Protein AF-A0A7W9WDU3-F1 (afdb_monomer)

Structure (mmCIF, N/CA/C/O backbone):
data_AF-A0A7W9WDU3-F1
#
_entry.id   AF-A0A7W9WDU3-F1
#
loop_
_atom_site.group_PDB
_atom_site.id
_atom_site.type_symbol
_atom_site.label_atom_id
_atom_site.label_alt_id
_atom_site.label_comp_id
_atom_site.label_asym_id
_atom_site.label_entity_id
_atom_site.label_seq_id
_atom_site.pdbx_PDB_ins_code
_atom_site.Cartn_x
_atom_site.Cartn_y
_atom_site.Cartn_z
_atom_site.occupancy
_atom_site.B_iso_or_equiv
_atom_site.auth_seq_id
_atom_site.auth_comp_id
_atom_site.auth_asym_id
_atom_site.auth_atom_id
_atom_site.pdbx_PDB_model_num
ATOM 1 N N . MET A 1 1 ? 7.178 -5.353 -15.503 1.00 83.19 1 MET A N 1
ATOM 2 C CA . MET A 1 1 ? 6.020 -5.041 -14.622 1.00 83.19 1 MET A CA 1
ATOM 3 C C . MET A 1 1 ? 4.944 -6.114 -14.715 1.00 83.19 1 MET A C 1
ATOM 5 O O . MET A 1 1 ? 4.591 -6.676 -13.686 1.00 83.19 1 MET A O 1
ATOM 9 N N . LYS A 1 2 ? 4.482 -6.440 -15.928 1.00 88.69 2 LYS A N 1
ATOM 10 C CA . LYS A 1 2 ? 3.538 -7.532 -16.188 1.00 88.69 2 LYS A CA 1
ATOM 11 C C . LYS A 1 2 ? 3.952 -8.866 -15.548 1.00 88.69 2 LYS A C 1
ATOM 13 O O . LYS A 1 2 ? 3.145 -9.449 -14.841 1.00 88.69 2 LYS A O 1
ATOM 18 N N . ASP A 1 3 ? 5.220 -9.267 -15.649 1.00 89.75 3 ASP A N 1
ATOM 19 C CA . ASP A 1 3 ? 5.707 -10.531 -15.055 1.00 89.75 3 ASP A CA 1
ATOM 20 C C . ASP A 1 3 ? 5.619 -10.578 -13.526 1.00 89.75 3 ASP A C 1
ATOM 22 O O . ASP A 1 3 ? 5.389 -11.631 -12.940 1.00 89.75 3 ASP A O 1
ATOM 26 N N . ARG A 1 4 ? 5.775 -9.427 -12.863 1.00 88.88 4 ARG A N 1
ATOM 27 C CA . ARG A 1 4 ? 5.700 -9.314 -11.399 1.00 88.88 4 ARG A CA 1
ATOM 28 C C . ARG A 1 4 ? 4.259 -9.373 -10.896 1.00 88.88 4 ARG A C 1
ATOM 30 O O . ARG A 1 4 ? 4.003 -9.843 -9.793 1.00 88.88 4 ARG A O 1
ATOM 37 N N . LEU A 1 5 ? 3.318 -8.848 -11.673 1.00 91.50 5 LEU A N 1
ATOM 38 C CA . LEU A 1 5 ? 1.925 -8.708 -11.250 1.00 91.50 5 LEU A CA 1
ATOM 39 C C . LEU A 1 5 ? 1.031 -9.827 -11.792 1.00 91.50 5 LEU A C 1
ATOM 41 O O . LEU A 1 5 ? 0.008 -10.141 -11.197 1.00 91.50 5 LEU A O 1
ATOM 45 N N . GLY A 1 6 ? 1.420 -10.438 -12.906 1.00 92.81 6 GLY A N 1
ATOM 46 C CA . GLY A 1 6 ? 0.536 -11.271 -13.708 1.00 92.81 6 GLY A CA 1
ATOM 47 C C . GLY A 1 6 ? -0.455 -10.428 -14.515 1.00 92.81 6 GLY A C 1
ATOM 48 O O . GLY A 1 6 ? -0.710 -9.261 -14.210 1.00 92.81 6 GLY A O 1
ATOM 49 N N . GLU A 1 7 ? -1.025 -11.033 -15.558 1.00 92.75 7 GLU A N 1
ATOM 50 C CA . GLU A 1 7 ? -1.933 -10.363 -16.501 1.00 92.75 7 GLU A CA 1
ATOM 51 C C . GLU A 1 7 ? -3.099 -9.662 -15.794 1.00 92.75 7 GLU A C 1
ATOM 53 O O . GLU A 1 7 ? -3.323 -8.472 -15.992 1.00 92.75 7 GLU A O 1
ATOM 58 N N . ALA A 1 8 ? -3.806 -10.389 -14.924 1.00 90.94 8 ALA A N 1
ATOM 59 C CA . ALA A 1 8 ? -5.051 -9.922 -14.321 1.00 90.94 8 ALA A CA 1
ATOM 60 C C . ALA A 1 8 ? -4.871 -8.726 -13.372 1.00 90.94 8 ALA A C 1
ATOM 62 O O . ALA A 1 8 ? -5.761 -7.884 -13.262 1.00 90.94 8 ALA A O 1
ATOM 63 N N . ALA A 1 9 ? -3.744 -8.643 -12.659 1.00 92.50 9 ALA A N 1
ATOM 64 C CA . ALA A 1 9 ? -3.451 -7.486 -11.816 1.00 92.50 9 ALA A CA 1
ATOM 65 C C . ALA A 1 9 ? -2.842 -6.344 -12.638 1.00 92.50 9 ALA A C 1
ATOM 67 O O . ALA A 1 9 ? -3.168 -5.181 -12.411 1.00 92.50 9 ALA A O 1
ATOM 68 N N . TYR A 1 10 ? -2.002 -6.662 -13.629 1.00 92.81 10 TYR A N 1
ATOM 69 C CA . TYR A 1 10 ? -1.431 -5.663 -14.526 1.00 92.81 10 TYR A CA 1
ATOM 70 C C . TYR A 1 10 ? -2.509 -4.917 -15.323 1.00 92.81 10 TYR A C 1
ATOM 72 O O . TYR A 1 10 ? -2.421 -3.701 -15.459 1.00 92.81 10 TYR A O 1
ATOM 80 N N . SER A 1 11 ? -3.571 -5.596 -15.766 1.00 92.06 11 SER A N 1
ATOM 81 C CA . SER A 1 11 ? -4.683 -4.968 -16.494 1.00 92.06 11 SER A CA 1
ATOM 82 C C . SER A 1 11 ? -5.488 -3.962 -15.659 1.00 92.06 11 SER A C 1
ATOM 84 O O . SER A 1 11 ? -6.260 -3.186 -16.214 1.00 92.06 11 SER A O 1
ATOM 86 N N . GLN A 1 12 ? -5.332 -3.973 -14.332 1.00 92.06 12 GLN A N 1
ATOM 87 C CA . GLN A 1 12 ? -5.969 -3.020 -13.415 1.00 92.06 12 GLN A CA 1
ATOM 88 C C . GLN A 1 12 ? -5.077 -1.811 -13.110 1.00 92.06 12 GLN A C 1
ATOM 90 O O . GLN A 1 12 ? -5.515 -0.881 -12.430 1.00 92.06 12 GLN A O 1
ATOM 95 N N . ILE A 1 13 ? -3.823 -1.816 -13.574 1.00 92.69 13 ILE A N 1
ATOM 96 C CA . ILE A 1 13 ? -2.923 -0.685 -13.395 1.00 92.69 13 ILE A CA 1
ATOM 97 C C . ILE A 1 13 ? -3.336 0.459 -14.308 1.00 92.69 13 ILE A C 1
ATOM 99 O O . ILE A 1 13 ? -3.519 0.293 -15.511 1.00 92.69 13 ILE A O 1
ATOM 103 N N . ARG A 1 14 ? -3.382 1.659 -13.733 1.00 94.44 14 ARG A N 1
ATOM 104 C CA . ARG A 1 14 ? -3.567 2.899 -14.479 1.00 94.44 14 ARG A CA 1
ATOM 105 C C . ARG A 1 14 ? -2.365 3.805 -14.285 1.00 94.44 14 ARG A C 1
ATOM 107 O O . ARG A 1 14 ? -2.034 4.157 -13.157 1.00 94.44 14 ARG A O 1
ATOM 114 N N . PHE A 1 15 ? -1.738 4.220 -15.377 1.00 93.88 15 PHE A N 1
ATOM 115 C CA . PHE A 1 15 ? -0.734 5.279 -15.336 1.00 93.88 15 PHE A CA 1
ATOM 116 C C . PHE A 1 15 ? -1.375 6.593 -14.875 1.00 93.88 15 PHE A C 1
ATOM 118 O O . PHE A 1 15 ? -2.446 6.958 -15.360 1.00 93.88 15 PHE A O 1
ATOM 125 N N . LEU A 1 16 ? -0.751 7.265 -13.909 1.00 94.12 16 LEU A N 1
ATOM 126 C CA . LEU A 1 16 ? -1.234 8.540 -13.379 1.00 94.12 16 LEU A CA 1
ATOM 127 C C . LEU A 1 16 ? -0.425 9.700 -13.939 1.00 94.12 16 LEU A C 1
ATOM 129 O O . LEU A 1 16 ? -0.985 10.621 -14.522 1.00 94.12 16 LEU A O 1
ATOM 133 N N . GLU A 1 17 ? 0.889 9.647 -13.752 1.00 94.56 17 GLU A N 1
ATOM 134 C CA . GLU A 1 17 ? 1.799 10.708 -14.159 1.00 94.56 17 GLU A CA 1
ATOM 135 C C . GLU A 1 17 ? 3.217 10.171 -14.339 1.00 94.56 17 GLU A C 1
ATOM 137 O O . GLU A 1 17 ? 3.598 9.133 -13.787 1.00 94.56 17 GLU A O 1
ATOM 142 N N . GLY A 1 18 ? 4.002 10.920 -15.104 1.00 92.38 18 GLY A N 1
ATOM 143 C CA . GLY A 1 18 ? 5.422 10.693 -15.282 1.00 92.38 18 GLY A CA 1
ATOM 144 C C . GLY A 1 18 ? 6.157 12.023 -15.280 1.00 92.38 18 GLY A C 1
ATOM 145 O O . GLY A 1 18 ? 5.645 13.021 -15.787 1.00 92.38 18 GLY A O 1
ATOM 146 N N . ARG A 1 19 ? 7.358 12.046 -14.708 1.00 90.69 19 ARG A N 1
ATOM 147 C CA . ARG A 1 19 ? 8.216 13.230 -14.675 1.00 90.69 19 ARG A CA 1
ATOM 148 C C . ARG A 1 19 ? 9.622 12.864 -15.116 1.00 90.69 19 ARG A C 1
ATOM 150 O O . ARG A 1 19 ? 10.233 11.980 -14.521 1.00 90.69 19 ARG A O 1
ATOM 157 N N . ALA A 1 20 ? 10.127 13.571 -16.122 1.00 90.75 20 ALA A N 1
ATOM 158 C CA . ALA A 1 20 ? 11.548 13.590 -16.434 1.00 90.75 20 ALA A CA 1
ATOM 159 C C . ALA A 1 20 ? 12.265 14.541 -15.469 1.00 90.75 20 ALA A C 1
ATOM 161 O O . ALA A 1 20 ? 11.745 15.610 -15.140 1.00 90.75 20 ALA A O 1
ATOM 162 N N . VAL A 1 21 ? 13.438 14.138 -15.002 1.00 85.94 21 VAL A N 1
ATOM 163 C CA . VAL A 1 21 ? 14.264 14.900 -14.071 1.00 85.94 21 VAL A CA 1
ATOM 164 C C . VAL A 1 21 ? 15.565 15.254 -14.765 1.00 85.94 21 VAL A C 1
ATOM 166 O O . VAL A 1 21 ? 16.263 14.380 -15.276 1.00 85.94 21 VAL A O 1
ATOM 169 N N . ASP A 1 22 ? 15.888 16.542 -14.752 1.00 84.81 22 ASP A N 1
ATOM 170 C CA . ASP A 1 22 ? 17.206 17.028 -15.136 1.00 84.81 22 ASP A CA 1
ATOM 171 C C . ASP A 1 22 ? 18.211 16.644 -14.041 1.00 84.81 22 ASP A C 1
ATOM 173 O O . ASP A 1 22 ? 18.308 17.288 -12.993 1.00 84.81 22 ASP A O 1
ATOM 177 N N . ILE A 1 23 ? 18.902 15.525 -14.263 1.00 82.56 23 ILE A N 1
ATOM 178 C CA . ILE A 1 23 ? 19.864 14.977 -13.306 1.00 82.56 23 ILE A CA 1
ATOM 179 C C . ILE A 1 23 ? 21.035 15.932 -13.106 1.00 82.56 23 ILE A C 1
ATOM 181 O O . ILE A 1 23 ? 21.471 16.104 -11.970 1.00 82.56 23 ILE A O 1
ATOM 185 N N . ASP A 1 24 ? 21.530 16.552 -14.176 1.00 82.44 24 ASP A N 1
ATOM 186 C CA . ASP A 1 24 ? 22.707 17.416 -14.109 1.00 82.44 24 ASP A CA 1
ATOM 187 C C . ASP A 1 24 ? 22.402 18.638 -13.238 1.00 82.44 24 ASP A C 1
ATOM 189 O O . ASP A 1 24 ? 23.184 18.988 -12.350 1.00 82.44 24 ASP A O 1
ATOM 193 N N . SER A 1 25 ? 21.203 19.211 -13.389 1.00 81.88 25 SER A N 1
ATOM 194 C CA . SER A 1 25 ? 20.723 20.275 -12.506 1.00 81.88 25 SER A CA 1
ATOM 195 C C . SER A 1 25 ? 20.639 19.821 -11.042 1.00 81.88 25 SER A C 1
ATOM 197 O O . SER A 1 25 ? 21.143 20.515 -10.158 1.00 81.88 25 SE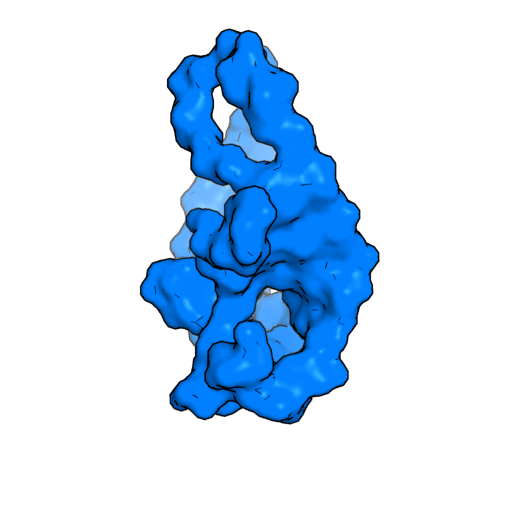R A O 1
ATOM 199 N N . VAL A 1 26 ? 20.076 18.640 -10.761 1.00 79.56 26 VAL A N 1
ATOM 200 C CA . VAL A 1 26 ? 19.938 18.115 -9.386 1.00 79.56 26 VAL A CA 1
ATOM 201 C C . VAL A 1 26 ? 21.291 17.825 -8.733 1.00 79.56 26 VAL A C 1
ATOM 203 O O . VAL A 1 26 ? 21.483 18.144 -7.560 1.00 79.56 26 VAL A O 1
ATOM 206 N N . LEU A 1 27 ? 22.232 17.236 -9.472 1.00 79.50 27 LEU A N 1
ATOM 207 C CA . LEU A 1 27 ? 23.566 16.906 -8.965 1.00 79.50 27 LEU A CA 1
ATOM 208 C C . LEU A 1 27 ? 24.452 18.143 -8.786 1.00 79.50 27 LEU A C 1
ATOM 210 O O . LEU A 1 27 ? 25.367 18.112 -7.968 1.00 79.50 27 LEU A O 1
ATOM 214 N N . SER A 1 28 ? 24.181 19.229 -9.516 1.00 80.94 28 SER A N 1
ATOM 215 C CA . SER A 1 28 ? 24.909 20.495 -9.367 1.00 80.94 28 SER A CA 1
ATOM 216 C C . SER A 1 28 ? 24.553 21.268 -8.088 1.00 80.94 28 SER A C 1
ATOM 218 O O . SER A 1 28 ? 25.274 22.191 -7.708 1.00 80.94 28 SER A O 1
ATOM 220 N N . GLN A 1 29 ? 23.458 20.907 -7.406 1.00 78.62 29 GLN A N 1
ATOM 221 C CA . GLN A 1 29 ? 23.054 21.544 -6.153 1.00 78.62 29 GLN A CA 1
ATOM 222 C C . GLN A 1 29 ? 23.900 21.044 -4.971 1.00 78.62 29 GLN A C 1
ATOM 224 O O . GLN A 1 29 ? 24.121 19.836 -4.848 1.00 78.62 29 GLN A O 1
ATOM 229 N N . PRO A 1 30 ? 24.333 21.936 -4.056 1.00 72.00 30 PRO A N 1
ATOM 230 C CA . PRO A 1 30 ? 25.018 21.533 -2.835 1.00 72.00 30 PRO A CA 1
ATOM 231 C C . PRO A 1 30 ? 24.045 20.741 -1.958 1.00 72.00 30 PRO A C 1
ATOM 233 O O . PRO A 1 30 ? 23.163 21.303 -1.314 1.00 72.00 30 PRO A O 1
ATOM 236 N N . ASN A 1 31 ? 24.184 19.419 -1.978 1.00 63.94 31 ASN A N 1
ATOM 237 C CA . ASN A 1 31 ? 23.359 18.500 -1.211 1.00 63.94 31 ASN A CA 1
ATOM 238 C C . ASN A 1 31 ? 24.255 17.644 -0.316 1.00 63.94 31 ASN A C 1
ATOM 240 O O . ASN A 1 31 ? 25.040 16.830 -0.796 1.00 63.94 31 ASN A O 1
ATOM 244 N N . ASP A 1 32 ? 24.065 17.769 0.996 1.00 62.62 32 ASP A N 1
ATOM 245 C CA . ASP A 1 32 ? 24.760 16.957 2.007 1.00 62.62 32 ASP A CA 1
ATOM 246 C C . ASP A 1 32 ? 24.248 15.503 2.059 1.00 62.62 32 ASP A C 1
ATOM 248 O O . ASP A 1 32 ? 24.782 14.650 2.770 1.00 62.62 32 ASP A O 1
ATOM 252 N N . ILE A 1 33 ? 23.188 15.200 1.306 1.00 58.16 33 ILE A N 1
ATOM 253 C CA . ILE A 1 33 ? 22.541 13.891 1.241 1.00 58.16 33 ILE A CA 1
ATOM 254 C C . ILE A 1 33 ? 22.840 13.286 -0.133 1.00 58.16 33 ILE A C 1
ATOM 256 O O . ILE A 1 33 ? 22.606 13.918 -1.159 1.00 58.16 33 ILE A O 1
ATOM 260 N N . LYS A 1 34 ? 23.315 12.035 -0.179 1.00 58.50 34 LYS A N 1
ATOM 261 C CA . LYS A 1 34 ? 23.439 11.276 -1.435 1.00 58.50 34 LYS A CA 1
ATOM 262 C C . LYS A 1 34 ? 22.055 10.800 -1.877 1.00 58.50 34 LYS A C 1
ATOM 264 O O . LYS A 1 34 ? 21.559 9.792 -1.378 1.00 58.50 34 LYS A O 1
ATOM 269 N N . TRP A 1 35 ? 21.417 11.531 -2.785 1.00 65.06 35 TRP A N 1
ATOM 270 C CA . TRP A 1 35 ? 20.167 11.094 -3.406 1.00 65.06 35 TRP A CA 1
ATOM 271 C C . TRP A 1 35 ? 20.477 10.027 -4.457 1.00 65.06 35 TRP A C 1
ATOM 273 O O . TRP A 1 35 ? 21.413 10.180 -5.240 1.00 65.06 35 TRP A O 1
ATOM 283 N N . ASN A 1 36 ? 19.676 8.963 -4.511 1.00 70.31 36 ASN A N 1
ATOM 284 C CA . ASN A 1 36 ? 19.697 8.053 -5.654 1.00 70.31 36 ASN A CA 1
ATOM 285 C C . ASN A 1 36 ? 18.831 8.683 -6.759 1.00 70.31 36 ASN A C 1
ATOM 287 O O . ASN A 1 36 ? 17.612 8.506 -6.785 1.00 70.31 36 ASN A O 1
ATOM 291 N N . VAL A 1 37 ? 19.440 9.552 -7.572 1.00 75.50 37 VAL A N 1
ATOM 292 C CA . VAL A 1 37 ? 18.719 10.398 -8.534 1.00 75.50 37 VAL A CA 1
ATOM 293 C C . VAL A 1 37 ? 18.240 9.551 -9.714 1.00 75.50 37 VAL A C 1
ATOM 295 O O . VAL A 1 37 ? 19.036 8.934 -10.414 1.00 75.50 37 VAL A O 1
ATOM 298 N N . CYS A 1 38 ? 16.928 9.530 -9.937 1.00 86.31 38 CYS A N 1
ATOM 299 C CA . CYS A 1 38 ? 16.308 8.876 -11.090 1.00 86.31 38 CYS A CA 1
ATOM 300 C C . CYS A 1 38 ? 16.138 9.890 -12.232 1.00 86.31 38 CYS A C 1
ATOM 302 O O . CYS A 1 38 ? 15.827 11.050 -11.967 1.00 86.31 38 CYS A O 1
ATOM 304 N N . SER A 1 39 ? 16.282 9.451 -13.485 1.00 88.19 39 SER A N 1
ATOM 305 C CA . SER A 1 39 ? 16.000 10.268 -14.679 1.00 88.19 39 SER A CA 1
ATOM 306 C C . SER A 1 39 ? 14.505 10.399 -14.930 1.00 88.19 39 SER A C 1
ATOM 308 O O . SER A 1 39 ? 14.046 11.424 -15.427 1.00 88.19 39 SER A O 1
ATOM 310 N N . TYR A 1 40 ? 13.739 9.368 -14.576 1.00 89.25 40 TYR A N 1
ATOM 311 C CA . TYR A 1 40 ? 12.292 9.358 -14.726 1.00 89.25 40 TYR A CA 1
ATOM 312 C C . TYR A 1 40 ? 11.632 8.872 -13.447 1.00 89.25 40 TYR A C 1
ATOM 314 O O . TYR A 1 40 ? 12.067 7.890 -12.856 1.00 89.25 40 TYR A O 1
ATOM 322 N N . TYR A 1 41 ? 10.547 9.524 -13.053 1.00 90.25 41 TYR A N 1
ATOM 323 C CA . TYR A 1 41 ? 9.633 9.037 -12.027 1.00 90.25 41 TYR A CA 1
ATOM 324 C C . TYR A 1 41 ? 8.301 8.712 -12.676 1.00 90.25 41 TYR A C 1
ATOM 326 O O . TYR A 1 41 ? 7.737 9.565 -13.357 1.00 90.25 41 TYR A O 1
ATOM 334 N N . LEU A 1 42 ? 7.802 7.498 -12.462 1.00 92.94 42 LEU A N 1
ATOM 335 C CA . LEU A 1 42 ? 6.508 7.047 -12.959 1.00 92.94 42 LEU A CA 1
ATOM 336 C C . LEU A 1 42 ? 5.605 6.682 -11.781 1.00 92.94 42 LEU A C 1
ATOM 338 O O . LEU A 1 42 ? 6.009 5.932 -10.888 1.00 92.94 42 LEU A O 1
ATOM 342 N N . CYS A 1 43 ? 4.375 7.185 -11.812 1.00 93.19 43 CYS A N 1
ATOM 343 C CA . CYS A 1 43 ? 3.343 6.927 -10.817 1.00 93.19 43 CYS A CA 1
ATOM 344 C C . CYS A 1 43 ? 2.176 6.170 -11.453 1.00 93.19 43 CYS A C 1
ATOM 346 O O . CYS A 1 43 ? 1.678 6.527 -12.524 1.00 93.19 43 CYS A O 1
ATOM 348 N N . PHE A 1 44 ? 1.684 5.158 -10.749 1.00 93.62 44 PHE A N 1
ATOM 349 C CA . PHE A 1 44 ? 0.573 4.325 -11.180 1.00 93.62 44 PHE A CA 1
ATOM 350 C C . PHE A 1 44 ? -0.446 4.167 -10.054 1.00 93.62 44 PHE A C 1
ATOM 352 O O . PHE A 1 44 ? -0.083 4.074 -8.885 1.00 93.62 44 PHE A O 1
ATOM 359 N N . ALA A 1 45 ? -1.725 4.089 -10.398 1.00 92.69 45 ALA A N 1
ATOM 360 C CA . ALA A 1 45 ? -2.768 3.621 -9.501 1.00 92.69 45 ALA A CA 1
ATOM 361 C C . ALA A 1 45 ? -2.954 2.115 -9.681 1.00 92.69 45 ALA A C 1
ATOM 363 O O . ALA A 1 45 ? -3.013 1.616 -10.807 1.00 92.69 45 ALA A O 1
ATOM 364 N N . PHE A 1 46 ? -3.103 1.415 -8.563 1.00 90.94 46 PHE A N 1
ATOM 365 C CA . PHE A 1 46 ? -3.521 0.023 -8.509 1.00 90.94 46 PHE A CA 1
ATOM 366 C C . PHE A 1 46 ? -4.479 -0.138 -7.329 1.00 90.94 46 PHE A C 1
ATOM 368 O O . PHE A 1 46 ? -4.055 -0.087 -6.173 1.00 90.94 46 PHE A O 1
ATOM 375 N N . GLN A 1 47 ? -5.773 -0.306 -7.615 1.00 87.75 47 GLN A N 1
ATOM 376 C CA . GLN A 1 47 ? -6.829 -0.277 -6.593 1.00 87.75 47 GLN A CA 1
ATOM 377 C C . GLN A 1 47 ? -6.730 1.015 -5.747 1.00 87.75 47 GLN A C 1
ATOM 379 O O . GLN A 1 47 ? -6.651 2.105 -6.312 1.00 87.75 47 GLN A O 1
ATOM 384 N N . ASP A 1 48 ? -6.683 0.903 -4.415 1.00 84.56 48 ASP A N 1
ATOM 385 C CA . ASP A 1 48 ? -6.511 2.028 -3.483 1.00 84.56 48 ASP A CA 1
ATOM 386 C C . ASP A 1 48 ? -5.030 2.413 -3.247 1.00 84.56 48 ASP A C 1
ATOM 388 O O . ASP A 1 48 ? -4.733 3.268 -2.408 1.00 84.56 48 ASP A O 1
ATOM 392 N N . ALA A 1 49 ? -4.080 1.769 -3.939 1.00 87.31 49 ALA A N 1
ATOM 393 C CA . ALA A 1 49 ? -2.646 2.006 -3.791 1.00 87.31 49 ALA A CA 1
ATOM 394 C C . ALA A 1 49 ? -2.082 2.901 -4.900 1.00 87.31 49 ALA A C 1
ATOM 396 O O . ALA A 1 49 ? -2.449 2.788 -6.071 1.00 87.31 49 ALA A O 1
ATOM 397 N N . ILE A 1 50 ? -1.112 3.736 -4.523 1.00 90.06 50 ILE A N 1
ATOM 398 C CA . ILE A 1 50 ? -0.245 4.441 -5.466 1.00 90.06 50 ILE A CA 1
ATOM 399 C C . ILE A 1 50 ? 1.088 3.701 -5.511 1.00 90.06 50 ILE A C 1
ATOM 401 O O . ILE A 1 50 ? 1.754 3.518 -4.489 1.00 90.06 50 ILE A O 1
ATOM 405 N N . ALA A 1 51 ? 1.452 3.268 -6.708 1.00 89.94 51 ALA A N 1
ATOM 406 C CA . ALA A 1 51 ? 2.716 2.638 -7.014 1.00 89.94 51 ALA A CA 1
ATOM 407 C C . ALA A 1 51 ? 3.656 3.638 -7.679 1.00 89.94 51 ALA A C 1
ATOM 409 O O . ALA A 1 51 ? 3.232 4.425 -8.523 1.00 89.94 51 ALA A O 1
ATOM 410 N N . GLN A 1 52 ? 4.931 3.585 -7.324 1.00 91.12 52 GLN A N 1
ATOM 411 C CA . GLN A 1 52 ? 5.963 4.435 -7.893 1.00 91.12 52 GLN A CA 1
ATOM 412 C C . GLN A 1 52 ? 7.142 3.579 -8.334 1.00 91.12 52 GLN A C 1
ATOM 414 O O . GLN A 1 52 ? 7.444 2.559 -7.710 1.00 91.12 52 GLN A O 1
ATOM 419 N N . VAL A 1 53 ? 7.783 3.998 -9.420 1.00 91.31 53 VAL A N 1
ATOM 420 C CA . VAL A 1 53 ? 9.073 3.475 -9.866 1.00 91.31 53 VAL A CA 1
ATOM 421 C C . VAL A 1 53 ? 9.889 4.619 -10.459 1.00 91.31 53 VAL A C 1
ATOM 423 O O . VAL A 1 53 ? 9.379 5.461 -11.198 1.00 91.31 53 VAL A O 1
ATOM 426 N N . GLY A 1 54 ? 11.155 4.665 -10.086 1.00 91.31 54 GLY A N 1
ATOM 427 C CA . GLY A 1 54 ? 12.176 5.551 -10.598 1.00 91.31 54 G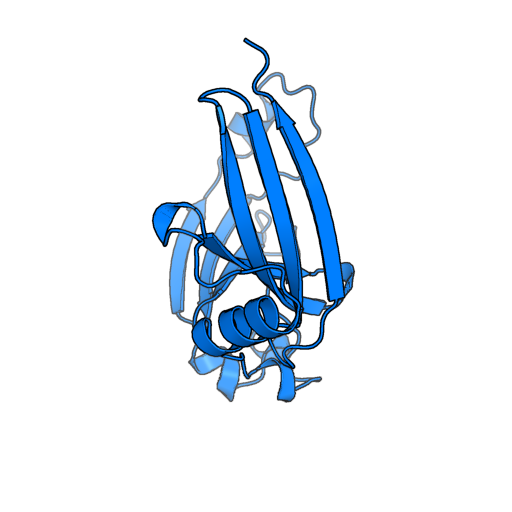LY A CA 1
ATOM 428 C C . GLY A 1 54 ? 13.042 4.785 -11.585 1.00 91.31 54 GLY A C 1
ATOM 429 O O . GLY A 1 54 ? 13.473 3.670 -11.289 1.00 91.31 54 GLY A O 1
ATOM 430 N N . LEU A 1 55 ? 13.273 5.368 -12.754 1.00 91.31 55 LEU A N 1
ATOM 431 C CA . LEU A 1 55 ? 14.086 4.792 -13.817 1.00 91.31 55 LEU A CA 1
ATOM 432 C C . LEU A 1 55 ? 15.321 5.656 -14.074 1.00 91.31 55 LEU A C 1
ATOM 434 O O . LEU A 1 55 ? 15.290 6.874 -13.877 1.00 91.31 55 LEU A O 1
ATOM 438 N N . ASP A 1 56 ? 16.392 5.035 -14.547 1.00 90.06 56 ASP A N 1
ATOM 439 C CA . ASP A 1 56 ? 17.568 5.720 -15.068 1.00 90.06 56 ASP A CA 1
ATOM 440 C C . ASP A 1 56 ? 17.337 6.211 -16.507 1.00 90.06 56 ASP A C 1
ATOM 442 O O . ASP A 1 56 ? 16.265 6.034 -17.096 1.00 90.06 56 ASP A O 1
ATOM 446 N N . LYS A 1 57 ? 18.366 6.827 -17.096 1.00 87.31 57 LYS A N 1
ATOM 447 C CA . LYS A 1 57 ? 18.319 7.370 -18.461 1.00 87.31 57 LYS A CA 1
ATOM 448 C C . LYS A 1 57 ? 18.101 6.311 -19.547 1.00 87.31 57 LYS A C 1
ATOM 450 O O . LYS A 1 57 ? 17.751 6.660 -20.668 1.00 87.31 57 LYS A O 1
ATOM 455 N N . TRP A 1 58 ? 18.311 5.037 -19.226 1.00 90.31 58 TRP A N 1
ATOM 456 C CA . TRP A 1 58 ? 18.113 3.897 -20.120 1.00 90.31 58 TRP A CA 1
ATOM 457 C C . TRP A 1 58 ? 16.770 3.198 -19.880 1.00 90.31 58 TRP A C 1
ATOM 459 O O . TRP A 1 58 ? 16.477 2.192 -20.526 1.00 90.31 58 TRP A O 1
ATOM 469 N N . GLY A 1 59 ? 15.955 3.709 -18.953 1.00 85.12 59 GLY A N 1
ATOM 470 C CA . GLY A 1 59 ? 14.682 3.109 -18.569 1.00 85.12 59 GLY A CA 1
ATOM 471 C C . GLY A 1 59 ? 14.817 1.916 -17.619 1.00 85.12 59 GLY A C 1
ATOM 472 O O . GLY A 1 59 ? 13.834 1.204 -17.410 1.00 85.12 59 GLY A O 1
ATOM 473 N N . GLN A 1 60 ? 15.996 1.681 -17.036 1.00 87.81 60 GLN A N 1
ATOM 474 C CA . GLN A 1 60 ? 16.204 0.631 -16.040 1.00 87.81 60 GLN A CA 1
ATOM 475 C C . GLN A 1 60 ? 15.761 1.107 -14.652 1.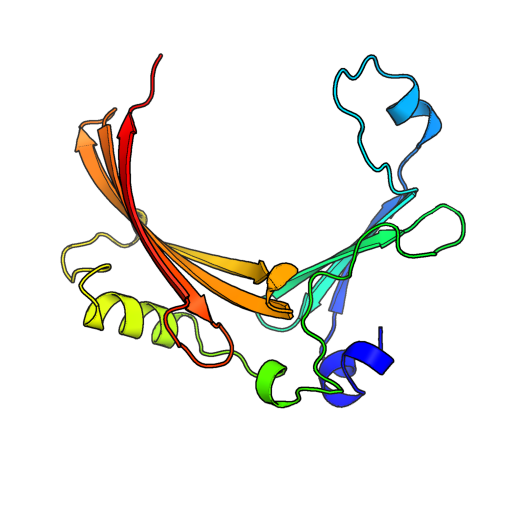00 87.81 60 GLN A C 1
ATOM 477 O O . GLN A 1 60 ? 15.990 2.265 -14.303 1.00 87.81 60 GLN A O 1
ATOM 482 N N . PRO A 1 61 ? 15.128 0.249 -13.836 1.00 86.38 61 PRO A N 1
ATOM 483 C CA . PRO A 1 61 ? 14.665 0.629 -12.507 1.00 86.38 61 PRO A CA 1
ATOM 484 C C . PRO A 1 61 ? 15.834 0.931 -11.560 1.00 86.38 61 PRO A C 1
ATOM 486 O O . PRO A 1 61 ? 16.695 0.089 -11.324 1.00 86.38 61 PRO A O 1
ATOM 489 N N . VAL A 1 62 ? 15.826 2.134 -10.988 1.00 85.81 62 VAL A N 1
ATOM 490 C CA . VAL A 1 62 ? 16.767 2.601 -9.951 1.00 85.81 62 VAL A CA 1
ATOM 491 C C . VAL A 1 62 ? 16.227 2.305 -8.551 1.00 85.81 62 VAL A C 1
ATOM 493 O O . VAL A 1 62 ? 16.989 2.144 -7.597 1.00 85.81 62 VAL A O 1
ATOM 496 N N . ASN A 1 63 ? 14.903 2.222 -8.417 1.00 82.50 63 ASN A N 1
ATOM 497 C CA . ASN A 1 63 ? 14.231 1.746 -7.217 1.00 82.50 63 ASN A CA 1
ATOM 498 C C . ASN A 1 63 ? 13.186 0.677 -7.573 1.00 82.50 63 ASN A C 1
ATOM 500 O O . ASN A 1 63 ? 12.731 0.568 -8.715 1.00 82.50 63 ASN A O 1
ATOM 504 N N . ASP A 1 64 ? 12.823 -0.132 -6.581 1.00 81.19 64 ASP A N 1
ATOM 505 C CA . ASP A 1 64 ? 11.810 -1.163 -6.762 1.00 81.19 64 ASP A CA 1
ATOM 506 C C . ASP A 1 64 ? 10.421 -0.546 -6.928 1.00 81.19 64 ASP A C 1
ATOM 508 O O . ASP A 1 64 ? 10.024 0.354 -6.182 1.00 81.19 64 ASP A O 1
ATOM 512 N N . LEU A 1 65 ? 9.638 -1.118 -7.847 1.00 84.31 65 LEU A N 1
ATOM 513 C CA . LEU A 1 65 ? 8.212 -0.833 -7.956 1.00 84.31 65 LEU A CA 1
ATOM 514 C C . LEU A 1 65 ? 7.535 -1.075 -6.603 1.00 84.31 65 LEU A C 1
ATOM 516 O O . LEU A 1 65 ? 7.589 -2.186 -6.067 1.00 84.31 65 LEU A O 1
ATOM 520 N N . THR A 1 66 ? 6.829 -0.070 -6.086 1.00 91.12 66 THR A N 1
ATOM 521 C CA . THR A 1 66 ? 6.166 -0.142 -4.772 1.00 91.12 66 THR A CA 1
ATOM 522 C C . THR A 1 66 ? 4.850 -0.936 -4.795 1.00 91.12 66 THR A C 1
ATOM 524 O O . THR A 1 66 ? 3.827 -0.495 -4.270 1.00 91.12 66 THR A O 1
ATOM 527 N N . LEU A 1 67 ? 4.879 -2.122 -5.410 1.00 91.56 67 LEU A N 1
ATOM 528 C CA . LEU A 1 67 ? 3.799 -3.106 -5.463 1.00 91.56 67 LEU A CA 1
ATOM 529 C C . LEU A 1 67 ? 4.309 -4.513 -5.114 1.00 91.56 67 LEU A C 1
ATOM 531 O O . LEU A 1 67 ? 5.463 -4.858 -5.412 1.00 91.56 67 LEU A O 1
ATOM 535 N N . PRO A 1 68 ? 3.445 -5.354 -4.518 1.00 92.12 68 PRO A N 1
ATOM 536 C CA . PRO A 1 68 ? 3.774 -6.741 -4.229 1.00 92.12 68 PRO A CA 1
ATOM 537 C C . PRO A 1 68 ? 3.977 -7.547 -5.519 1.00 92.12 68 PRO A C 1
ATOM 539 O O . PRO A 1 68 ? 3.482 -7.193 -6.589 1.00 92.12 68 PRO A O 1
ATOM 542 N N . GLU A 1 69 ? 4.706 -8.653 -5.414 1.00 93.25 69 GLU A N 1
ATOM 543 C CA . GLU A 1 69 ? 4.799 -9.648 -6.483 1.00 93.25 69 GLU A CA 1
ATOM 544 C C . GLU A 1 69 ? 3.553 -10.540 -6.454 1.00 93.25 69 GLU A C 1
ATOM 546 O O . GLU A 1 69 ? 3.463 -11.460 -5.649 1.00 93.25 69 GLU A O 1
ATOM 551 N N . ILE A 1 70 ? 2.566 -10.229 -7.295 1.00 94.25 70 ILE A N 1
ATOM 552 C CA . ILE A 1 70 ? 1.265 -10.916 -7.328 1.00 94.25 70 ILE A CA 1
ATOM 553 C C . ILE A 1 70 ? 1.332 -12.184 -8.186 1.00 94.25 70 ILE A C 1
ATOM 555 O O . ILE A 1 70 ? 0.630 -13.148 -7.903 1.00 94.25 70 ILE A O 1
ATOM 559 N N . SER A 1 71 ? 2.208 -12.238 -9.193 1.00 94.50 71 SER A N 1
ATOM 560 C CA . SER A 1 71 ? 2.324 -13.416 -10.064 1.00 94.50 71 SER A CA 1
ATOM 561 C C . SER A 1 71 ? 2.738 -14.680 -9.307 1.00 94.50 71 SER A C 1
ATOM 563 O O . SER A 1 71 ? 2.260 -15.766 -9.625 1.00 94.50 71 SER A O 1
ATOM 565 N N . ARG A 1 72 ? 3.589 -14.539 -8.283 1.00 93.69 72 ARG A N 1
ATOM 566 C CA . ARG A 1 72 ? 4.003 -15.636 -7.391 1.00 93.69 72 ARG A CA 1
ATOM 567 C C . ARG A 1 72 ? 3.143 -15.767 -6.134 1.00 93.69 72 ARG A C 1
ATOM 569 O O . ARG A 1 72 ? 3.142 -16.825 -5.513 1.00 93.69 72 ARG A O 1
ATOM 576 N N . HIS A 1 73 ? 2.418 -14.710 -5.774 1.00 93.69 73 HIS A N 1
ATOM 577 C CA . HIS A 1 73 ? 1.570 -14.638 -4.584 1.00 93.69 73 HIS A CA 1
ATOM 578 C C . HIS A 1 73 ? 0.205 -14.026 -4.936 1.00 93.69 73 HIS A C 1
ATOM 580 O O . HIS A 1 73 ? -0.044 -12.852 -4.629 1.00 93.69 73 HIS A O 1
ATOM 586 N N . PRO A 1 74 ? -0.683 -14.782 -5.613 1.00 92.25 74 PRO A N 1
ATOM 587 C CA . PRO A 1 74 ? -1.941 -14.249 -6.138 1.00 92.25 74 PRO A CA 1
ATOM 588 C C . PRO A 1 74 ? -2.849 -13.636 -5.069 1.00 92.25 74 PRO A C 1
ATOM 590 O O . PRO A 1 74 ? -3.581 -12.685 -5.344 1.00 92.25 74 PRO A O 1
ATOM 593 N N . GLU A 1 75 ? -2.765 -14.115 -3.826 1.00 91.25 75 GLU A N 1
ATOM 594 C CA . GLU A 1 75 ? -3.502 -13.570 -2.687 1.00 91.25 75 GLU A CA 1
ATOM 595 C C . GLU A 1 75 ? -3.170 -12.094 -2.416 1.00 91.25 75 GLU A C 1
ATOM 597 O O . GLU A 1 75 ? -4.005 -11.353 -1.896 1.00 91.25 75 GLU A O 1
ATOM 602 N N . ARG A 1 76 ? -1.984 -11.625 -2.830 1.00 92.69 76 ARG A N 1
ATOM 603 C CA . ARG A 1 76 ? -1.570 -10.219 -2.708 1.00 92.69 76 ARG A CA 1
ATOM 604 C C . ARG A 1 76 ? -2.218 -9.303 -3.747 1.00 92.69 76 ARG A C 1
ATOM 606 O O . ARG A 1 76 ? -2.084 -8.084 -3.653 1.00 92.69 76 ARG A O 1
ATOM 613 N N . GLY A 1 77 ? -2.935 -9.862 -4.720 1.00 91.25 77 GLY A N 1
ATOM 614 C CA . GLY A 1 77 ? -3.769 -9.097 -5.647 1.00 91.25 77 GLY A CA 1
ATOM 615 C C . GLY A 1 77 ? -5.069 -8.591 -5.023 1.00 91.25 77 GLY A C 1
ATOM 616 O O . GLY A 1 77 ? -5.737 -7.742 -5.609 1.00 91.25 77 GLY A O 1
ATOM 617 N N . HIS A 1 78 ? -5.423 -9.081 -3.833 1.00 91.38 78 HIS A N 1
ATOM 618 C CA . HIS A 1 78 ? -6.592 -8.639 -3.090 1.00 91.38 78 HIS A CA 1
ATOM 619 C C . HIS A 1 78 ? -6.191 -7.775 -1.891 1.00 91.38 78 HIS A C 1
ATOM 621 O O . HIS A 1 78 ? -5.166 -8.011 -1.245 1.00 91.38 78 HIS A O 1
ATOM 627 N N . LEU A 1 79 ? -7.018 -6.776 -1.582 1.00 94.06 79 LEU A N 1
ATOM 628 C CA . LEU A 1 79 ? -6.857 -5.906 -0.425 1.00 94.06 79 LEU A CA 1
ATOM 629 C C . LEU A 1 79 ? -8.121 -5.939 0.426 1.00 94.06 79 LEU A C 1
ATOM 631 O O . LEU A 1 79 ? -9.232 -5.782 -0.081 1.00 94.06 79 LEU A O 1
ATOM 635 N N . ILE A 1 80 ? -7.948 -6.054 1.742 1.00 95.75 80 ILE A N 1
ATOM 636 C CA . ILE A 1 80 ? -9.036 -5.755 2.663 1.00 95.75 80 ILE A CA 1
ATOM 637 C C . ILE A 1 80 ? -9.394 -4.275 2.535 1.00 95.75 80 ILE A C 1
ATOM 639 O O . ILE A 1 80 ? -8.524 -3.404 2.422 1.00 95.75 80 ILE A O 1
ATOM 643 N N . SER A 1 81 ? -10.685 -3.976 2.609 1.00 95.06 81 SER A N 1
ATOM 644 C CA . SER A 1 81 ? -11.156 -2.600 2.534 1.00 95.06 81 SER A CA 1
ATOM 645 C C . SER A 1 81 ? -10.648 -1.760 3.710 1.00 95.06 81 SER A C 1
ATOM 647 O O . SER A 1 81 ? -10.395 -2.250 4.820 1.00 95.06 81 SER A O 1
ATOM 649 N N . ARG A 1 82 ? -10.604 -0.439 3.514 1.00 95.06 82 ARG A N 1
ATOM 650 C CA . ARG A 1 82 ? -10.341 0.519 4.597 1.00 95.06 82 ARG A CA 1
ATOM 651 C C . ARG A 1 82 ? -11.284 0.315 5.791 1.00 95.06 82 ARG A C 1
ATOM 653 O O . ARG A 1 82 ? -10.862 0.440 6.941 1.00 95.06 82 ARG A O 1
ATOM 660 N N . SER A 1 83 ? -12.560 -0.002 5.549 1.00 95.50 83 SER A N 1
ATOM 661 C CA . SER A 1 83 ? -13.538 -0.240 6.619 1.00 95.50 83 SER A CA 1
ATOM 662 C C . SER A 1 83 ? -13.210 -1.495 7.435 1.00 95.50 83 SER A C 1
ATOM 664 O O . SER A 1 83 ? -13.284 -1.442 8.667 1.00 95.50 83 SER A O 1
ATOM 666 N N . ALA A 1 84 ? -12.761 -2.574 6.786 1.00 96.56 84 ALA A N 1
ATOM 667 C CA . ALA A 1 84 ? -12.283 -3.781 7.455 1.00 96.56 84 ALA A CA 1
ATOM 668 C C . ALA A 1 84 ? -11.033 -3.494 8.306 1.00 96.56 84 ALA A C 1
ATOM 670 O O . ALA A 1 84 ? -10.992 -3.849 9.487 1.00 96.56 84 ALA A O 1
ATOM 671 N N . ALA A 1 85 ? -10.057 -2.753 7.769 1.00 96.94 85 ALA A N 1
ATOM 672 C CA . ALA A 1 85 ? -8.861 -2.346 8.511 1.00 96.94 85 ALA A CA 1
ATOM 673 C C . ALA A 1 85 ? -9.205 -1.514 9.767 1.00 96.94 85 ALA A C 1
ATOM 675 O O . ALA A 1 85 ? -8.694 -1.762 10.865 1.00 96.94 85 ALA A O 1
ATOM 676 N N . LEU A 1 86 ? -10.143 -0.566 9.646 1.00 96.31 86 LEU A N 1
AT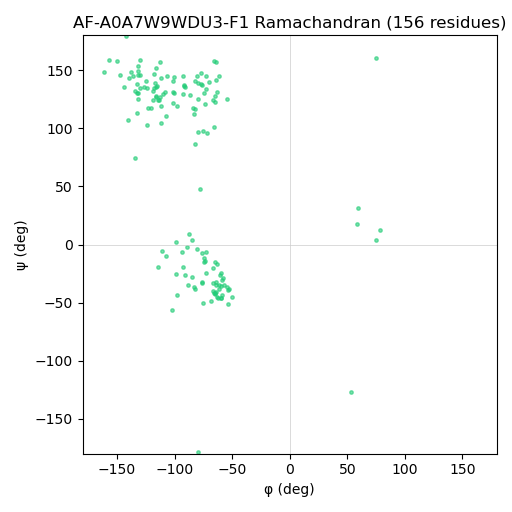OM 677 C CA . LEU A 1 86 ? -10.648 0.213 10.782 1.00 96.31 86 LEU A CA 1
ATOM 678 C C . LEU A 1 86 ? -11.381 -0.665 11.809 1.00 96.31 86 LEU A C 1
ATOM 680 O O . LEU A 1 86 ? -11.281 -0.417 13.014 1.00 96.31 86 LEU A O 1
ATOM 684 N N . GLN A 1 87 ? -12.098 -1.704 11.373 1.00 96.81 87 GLN A N 1
ATOM 685 C CA . GLN A 1 87 ? -12.749 -2.652 12.278 1.00 96.81 87 GLN A CA 1
ATOM 686 C C . GLN A 1 87 ? -11.722 -3.454 13.091 1.00 96.81 87 GLN A C 1
ATOM 688 O O . GLN A 1 87 ? -11.896 -3.599 14.304 1.00 96.81 87 GLN A O 1
ATOM 693 N N . VAL A 1 88 ? -10.624 -3.902 12.473 1.00 96.69 88 VAL A N 1
ATOM 694 C CA . VAL A 1 88 ? -9.507 -4.552 13.183 1.00 96.69 88 VAL A CA 1
ATOM 695 C C . VAL A 1 88 ? -8.909 -3.604 14.229 1.00 96.69 88 VAL A C 1
ATOM 697 O O . VAL A 1 88 ? -8.757 -3.983 15.395 1.00 96.69 88 VAL A O 1
ATOM 700 N N . ALA A 1 89 ? -8.665 -2.340 13.866 1.00 95.81 89 ALA A N 1
ATOM 701 C CA . ALA A 1 89 ? -8.153 -1.329 14.795 1.00 95.81 89 ALA A CA 1
ATOM 702 C C . ALA A 1 89 ? -9.088 -1.087 15.999 1.00 95.81 89 ALA A C 1
ATOM 704 O O . ALA A 1 89 ? -8.607 -0.870 17.119 1.00 95.81 89 ALA A O 1
ATOM 705 N N . ARG A 1 90 ? -10.415 -1.160 15.799 1.00 95.56 90 ARG A N 1
ATOM 706 C CA . ARG A 1 90 ? -11.414 -1.086 16.884 1.00 95.56 90 ARG A CA 1
ATOM 707 C C . ARG A 1 90 ? -11.365 -2.303 17.796 1.00 95.56 90 ARG A C 1
ATOM 709 O O . ARG A 1 90 ? -11.288 -2.142 19.012 1.00 95.56 90 ARG A O 1
ATOM 716 N N . ARG A 1 91 ? -11.348 -3.514 17.226 1.00 95.50 91 ARG A N 1
ATOM 717 C CA . ARG A 1 91 ? -11.245 -4.773 17.991 1.00 95.50 91 ARG A CA 1
ATOM 718 C C 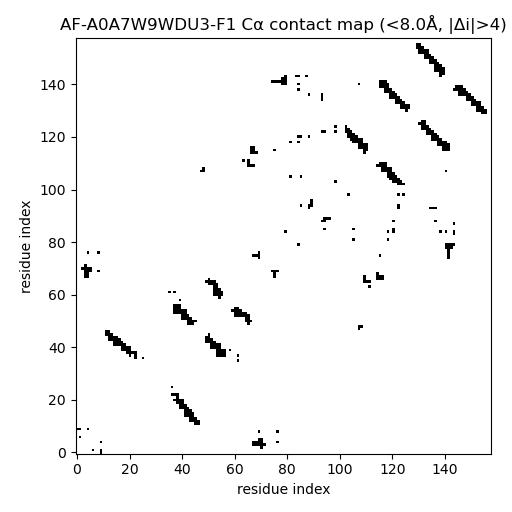. ARG A 1 91 ? -9.994 -4.793 18.874 1.00 95.50 91 ARG A C 1
ATOM 720 O O . ARG A 1 91 ? -10.037 -5.278 19.999 1.00 95.50 91 ARG A O 1
ATOM 727 N N . LYS A 1 92 ? -8.897 -4.191 18.405 1.00 94.38 92 LYS A N 1
ATOM 728 C CA . LYS A 1 92 ? -7.630 -4.071 19.146 1.00 94.38 92 LYS A CA 1
ATOM 729 C C . LYS A 1 92 ? -7.541 -2.841 20.053 1.00 94.38 92 LYS A C 1
ATOM 731 O O . LYS A 1 92 ? -6.480 -2.567 20.606 1.00 94.38 92 LYS A O 1
ATOM 736 N N . LYS A 1 93 ? -8.641 -2.100 20.237 1.00 91.81 93 LYS A N 1
ATOM 737 C CA . LYS A 1 93 ? -8.750 -0.924 21.124 1.00 91.81 93 LYS A CA 1
ATOM 738 C C . LYS A 1 93 ? -7.764 0.215 20.793 1.00 91.81 93 LYS A C 1
ATOM 740 O O . LYS A 1 93 ? -7.550 1.113 21.619 1.00 91.81 93 LYS A O 1
ATOM 745 N N . VAL A 1 94 ? -7.191 0.205 19.586 1.00 91.56 94 VAL A N 1
ATOM 746 C CA . VAL A 1 94 ? -6.351 1.289 19.054 1.00 91.56 94 VAL A CA 1
ATOM 747 C C . VAL A 1 94 ? -7.249 2.450 18.654 1.00 91.56 94 VAL A C 1
ATOM 749 O O . VAL A 1 94 ? -7.049 3.567 19.132 1.00 91.56 94 VAL A O 1
ATOM 752 N N . LEU A 1 95 ? -8.288 2.142 17.875 1.00 91.94 95 LEU A N 1
ATOM 753 C CA . LEU A 1 95 ? -9.388 3.040 17.556 1.00 91.94 95 LEU A CA 1
ATOM 754 C C . LEU A 1 95 ? -10.537 2.828 18.552 1.00 91.94 95 LEU A C 1
ATOM 756 O O . LEU A 1 95 ? -10.965 1.701 18.792 1.00 91.94 95 LEU A O 1
ATOM 760 N N . ARG A 1 96 ? -11.050 3.903 19.145 1.00 89.62 96 ARG A N 1
ATOM 761 C CA . ARG A 1 96 ? -12.186 3.891 20.077 1.00 89.62 96 ARG A CA 1
ATOM 762 C C . ARG A 1 96 ? -13.387 4.590 19.446 1.00 89.62 96 ARG A C 1
ATOM 764 O O . ARG A 1 96 ? -13.225 5.447 18.585 1.00 89.62 96 ARG A O 1
ATOM 771 N N . LYS A 1 97 ? -14.593 4.262 19.921 1.00 84.75 97 LYS A N 1
ATOM 772 C CA . LYS A 1 97 ? -15.845 4.891 19.461 1.00 84.75 97 LYS A CA 1
ATOM 773 C C . LYS A 1 97 ? -15.860 6.410 19.684 1.00 84.75 97 LYS A C 1
ATOM 775 O O . LYS A 1 97 ? -16.464 7.122 18.901 1.00 84.75 97 LYS A O 1
ATOM 780 N N . SER A 1 98 ? -15.170 6.893 20.718 1.00 86.25 98 SER A N 1
ATOM 781 C CA . SER A 1 98 ? -15.059 8.319 21.041 1.00 86.25 98 SER A CA 1
ATOM 782 C C . SER A 1 98 ? -14.024 9.084 20.212 1.00 86.25 98 SER A C 1
ATOM 784 O O . SER A 1 98 ? -13.881 10.289 20.399 1.00 86.25 98 SER A O 1
ATOM 786 N N . ASN A 1 99 ? -13.256 8.417 19.340 1.00 87.88 99 ASN A N 1
ATOM 787 C CA . ASN A 1 99 ? -12.314 9.130 18.483 1.00 87.88 99 ASN A CA 1
ATOM 788 C C . ASN A 1 99 ? -13.063 9.852 17.371 1.00 87.88 99 ASN A C 1
ATOM 790 O O . ASN A 1 99 ? -13.890 9.250 16.685 1.00 87.88 99 ASN A O 1
ATOM 794 N N . ARG A 1 100 ? -12.749 11.136 17.208 1.00 88.19 100 ARG A N 1
ATOM 795 C CA . ARG A 1 100 ? -13.343 11.964 16.170 1.00 88.19 100 ARG A CA 1
ATOM 796 C C . ARG A 1 100 ? -12.774 11.578 14.798 1.00 88.19 100 ARG A C 1
ATOM 798 O O . ARG A 1 100 ? -11.600 11.201 14.734 1.00 88.19 100 ARG A O 1
ATOM 805 N N . PRO A 1 101 ? -13.562 11.629 13.712 1.00 88.38 101 PRO A N 1
ATOM 806 C CA . PRO A 1 101 ? -13.100 11.255 12.376 1.00 88.38 101 PRO A CA 1
ATOM 807 C C . PRO A 1 101 ? -11.823 11.977 11.922 1.00 88.38 101 PRO A C 1
ATOM 809 O O . PRO A 1 101 ? -1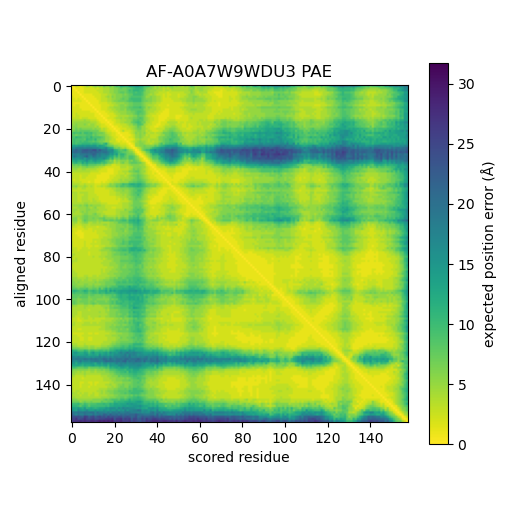0.942 11.341 11.352 1.00 88.38 101 PRO A O 1
ATOM 812 N N . GLU A 1 102 ? -11.688 13.268 12.229 1.00 89.44 102 GLU A N 1
ATOM 813 C CA . GLU A 1 102 ? -10.544 14.112 11.859 1.00 89.44 102 GLU A CA 1
ATOM 814 C C . GLU A 1 102 ? -9.225 13.710 12.536 1.00 89.44 102 GLU A C 1
ATOM 816 O O . GLU A 1 102 ? -8.136 14.024 12.053 1.00 89.44 102 GLU A O 1
ATOM 821 N N . ASP A 1 103 ? -9.313 12.979 13.645 1.00 91.06 103 ASP A N 1
ATOM 822 C CA . ASP A 1 103 ? -8.167 12.477 14.393 1.00 91.06 103 ASP A CA 1
ATOM 823 C C . ASP A 1 103 ? -7.704 11.092 13.900 1.00 91.06 103 ASP A C 1
ATOM 825 O O . ASP A 1 103 ? -6.724 10.541 14.414 1.00 91.06 103 ASP A O 1
ATOM 829 N N . ILE A 1 104 ? -8.404 10.508 12.920 1.00 94.00 104 ILE A N 1
ATOM 830 C CA . ILE A 1 104 ? -8.152 9.165 12.399 1.00 94.00 104 ILE A CA 1
ATOM 831 C C . ILE A 1 104 ? -7.624 9.269 10.972 1.00 94.00 104 ILE A C 1
ATOM 833 O O . ILE A 1 104 ? -8.321 9.697 10.055 1.00 94.00 104 ILE A O 1
ATOM 837 N N . ARG A 1 105 ? -6.407 8.779 10.758 1.00 95.25 105 ARG A N 1
ATOM 838 C CA . ARG A 1 105 ? -5.828 8.598 9.426 1.00 95.25 105 ARG A CA 1
ATOM 839 C C . ARG A 1 105 ? -5.672 7.117 9.126 1.00 95.25 105 ARG A C 1
ATOM 841 O O . ARG A 1 105 ? -5.373 6.321 10.015 1.00 95.25 105 ARG A O 1
ATOM 848 N N . ALA A 1 106 ? -5.906 6.757 7.873 1.00 94.94 106 ALA A N 1
ATOM 849 C CA . ALA A 1 106 ? -5.690 5.417 7.355 1.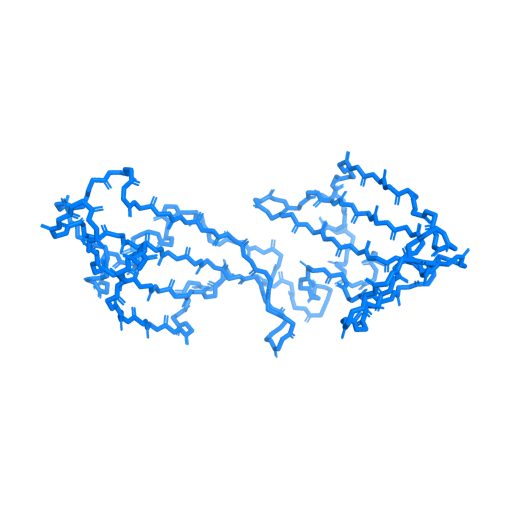00 94.94 106 ALA A CA 1
ATOM 850 C C . ALA A 1 106 ? -4.931 5.567 6.044 1.00 94.94 106 ALA A C 1
ATOM 852 O O . ALA A 1 106 ? -5.462 6.137 5.095 1.00 94.94 106 ALA A O 1
ATOM 853 N N . GLU A 1 107 ? -3.693 5.104 6.034 1.00 94.75 107 GLU A N 1
ATOM 854 C CA . GLU A 1 107 ? -2.764 5.249 4.919 1.00 94.75 107 GLU A CA 1
ATOM 855 C C . GLU A 1 107 ? -2.420 3.856 4.397 1.00 94.75 107 GLU A C 1
ATOM 857 O O . GLU A 1 107 ? -2.231 2.930 5.190 1.00 94.75 107 GLU A O 1
ATOM 862 N N . LEU A 1 108 ? -2.348 3.701 3.079 1.00 94.06 108 LEU A N 1
ATOM 863 C CA . LEU A 1 108 ? -1.876 2.476 2.446 1.00 94.06 108 LEU A CA 1
ATOM 864 C C . LEU A 1 108 ? -0.429 2.693 2.002 1.00 94.06 108 LEU A C 1
ATOM 866 O O . LEU A 1 108 ? -0.109 3.711 1.394 1.00 94.06 108 LEU A O 1
ATOM 870 N N . SER A 1 109 ? 0.462 1.768 2.346 1.00 93.25 109 SER A N 1
ATOM 871 C CA . SER A 1 109 ? 1.893 1.910 2.065 1.00 93.25 109 SER A CA 1
ATOM 872 C C . SER A 1 109 ? 2.548 0.560 1.799 1.00 93.25 109 SER A C 1
ATOM 874 O O . SER A 1 109 ? 2.181 -0.447 2.406 1.00 93.25 109 SER A O 1
ATOM 876 N N . TYR A 1 110 ? 3.536 0.531 0.908 1.00 93.38 110 TYR A N 1
ATOM 877 C CA . TYR A 1 110 ? 4.284 -0.675 0.574 1.00 93.38 110 TYR A CA 1
ATOM 878 C C . TYR A 1 110 ? 5.385 -0.991 1.602 1.00 93.38 110 TYR A C 1
ATOM 880 O O . TYR A 1 110 ? 6.011 -0.115 2.202 1.00 93.38 110 TYR A O 1
ATOM 888 N N . SER A 1 111 ? 5.614 -2.280 1.837 1.00 93.12 111 SER A N 1
ATOM 889 C CA . SER A 1 111 ? 6.768 -2.812 2.556 1.00 93.12 111 SER A CA 1
ATOM 890 C C . SER A 1 111 ? 7.705 -3.489 1.582 1.00 93.12 111 SER A C 1
ATOM 892 O O . SER A 1 111 ? 7.383 -4.582 1.131 1.00 93.12 111 SER A O 1
ATOM 894 N N . SER A 1 112 ? 8.881 -2.921 1.323 1.00 89.50 112 SER A N 1
ATOM 895 C CA . SER A 1 112 ? 9.925 -3.652 0.596 1.00 89.50 112 SER A CA 1
ATOM 896 C C . SER A 1 112 ? 10.371 -4.889 1.380 1.00 89.50 112 SER A C 1
ATOM 898 O O . SER A 1 112 ? 10.349 -5.985 0.839 1.00 89.50 112 SER A O 1
ATOM 900 N N . GLU A 1 113 ? 10.622 -4.740 2.686 1.00 91.75 113 GLU A N 1
ATOM 901 C CA . GLU A 1 113 ? 11.048 -5.823 3.595 1.00 91.75 113 GLU A CA 1
ATOM 902 C C . GLU A 1 113 ? 10.117 -7.046 3.589 1.00 91.75 113 GLU A C 1
ATOM 904 O O . GLU A 1 113 ? 10.571 -8.177 3.699 1.00 91.75 113 GLU A O 1
ATOM 909 N N . LEU A 1 114 ? 8.806 -6.824 3.464 1.00 92.06 114 LEU A N 1
ATOM 910 C CA . LEU A 1 114 ? 7.807 -7.899 3.543 1.00 92.06 114 LEU A CA 1
ATOM 911 C C . LEU A 1 114 ? 7.199 -8.230 2.173 1.00 92.06 114 LEU A C 1
ATOM 913 O O . LEU A 1 114 ? 6.440 -9.185 2.052 1.00 92.06 114 LEU A O 1
ATOM 917 N N . GLY A 1 115 ? 7.465 -7.414 1.151 1.00 92.94 115 GLY A N 1
ATOM 918 C CA . GLY A 1 115 ? 6.840 -7.526 -0.164 1.00 92.94 115 GLY A CA 1
ATOM 919 C C . GLY A 1 115 ? 5.310 -7.411 -0.152 1.00 92.94 115 GLY A C 1
ATOM 920 O O . GLY A 1 115 ? 4.658 -8.055 -0.975 1.00 92.94 115 GLY A O 1
ATOM 921 N N . VAL A 1 116 ? 4.724 -6.642 0.777 1.00 94.62 116 VAL A N 1
ATOM 922 C CA . VAL A 1 116 ? 3.260 -6.493 0.942 1.00 94.62 116 VAL A CA 1
ATOM 923 C C . VAL A 1 116 ? 2.830 -5.035 1.051 1.00 94.62 116 VAL A C 1
ATOM 925 O O . VAL A 1 116 ? 3.579 -4.186 1.539 1.00 94.62 116 VAL A O 1
ATOM 928 N N . LEU A 1 117 ? 1.584 -4.753 0.671 1.00 95.62 117 LEU A N 1
ATOM 929 C CA . LEU A 1 117 ? 0.906 -3.512 1.041 1.00 95.62 117 LEU A CA 1
ATOM 930 C C . LEU A 1 117 ? 0.436 -3.585 2.498 1.00 95.62 117 LEU A C 1
ATOM 932 O O . LEU A 1 117 ? 0.106 -4.649 3.028 1.00 95.62 117 LEU A O 1
ATOM 936 N N . ARG A 1 118 ? 0.428 -2.437 3.175 1.00 96.88 118 ARG A N 1
ATOM 937 C CA . ARG A 1 118 ? 0.107 -2.324 4.598 1.00 96.88 118 ARG A CA 1
ATOM 938 C C . ARG A 1 118 ? -0.873 -1.196 4.843 1.00 96.88 118 ARG A C 1
ATOM 940 O O . ARG A 1 118 ? -0.624 -0.063 4.437 1.00 96.88 118 ARG A O 1
ATOM 947 N N . TRP A 1 119 ? -1.931 -1.494 5.589 1.00 97.38 119 TRP A N 1
ATOM 948 C CA . TRP A 1 119 ? -2.781 -0.466 6.174 1.00 97.38 119 TRP A CA 1
ATOM 949 C C . TRP A 1 119 ? -2.112 0.087 7.425 1.00 97.38 119 TRP A C 1
ATOM 951 O O . TRP A 1 119 ? -1.788 -0.646 8.358 1.00 97.38 119 TRP A O 1
ATOM 961 N N . ILE A 1 120 ? -1.936 1.397 7.464 1.00 97.06 120 ILE A N 1
ATOM 962 C CA . ILE A 1 120 ? -1.394 2.137 8.590 1.00 97.06 120 ILE A CA 1
ATOM 963 C C . ILE A 1 120 ? -2.521 2.986 9.167 1.00 97.06 120 ILE A C 1
ATOM 965 O O . ILE A 1 120 ? -2.893 4.013 8.607 1.00 97.06 120 ILE A O 1
ATOM 969 N N . ILE A 1 121 ? -3.070 2.561 10.304 1.00 97.19 121 ILE A N 1
ATOM 970 C CA . ILE A 1 121 ? -4.118 3.305 11.006 1.00 97.19 121 ILE A CA 1
ATOM 971 C C . ILE A 1 121 ? -3.477 4.112 12.128 1.00 97.19 121 ILE A C 1
ATOM 973 O O . ILE A 1 121 ? -2.871 3.550 13.046 1.00 97.19 121 ILE A O 1
ATOM 977 N N . ILE A 1 122 ? -3.623 5.430 12.059 1.00 95.62 122 ILE A N 1
ATOM 978 C CA . ILE A 1 122 ? -3.080 6.392 13.014 1.00 95.62 122 ILE A CA 1
ATOM 979 C C . ILE A 1 122 ? -4.250 7.098 13.687 1.00 95.62 122 ILE A C 1
ATOM 981 O O . ILE A 1 122 ? -5.134 7.631 13.025 1.00 95.62 122 ILE A O 1
ATOM 985 N N . VAL A 1 123 ? -4.244 7.112 15.015 1.00 94.94 123 VAL A N 1
ATOM 986 C CA . VAL A 1 123 ? -5.227 7.821 15.830 1.00 94.94 123 VAL A CA 1
ATOM 987 C C . VAL A 1 123 ? -4.489 8.832 16.688 1.00 94.94 123 VAL A C 1
ATOM 989 O O . VAL A 1 123 ? -3.670 8.459 17.535 1.00 94.94 123 VAL A O 1
ATOM 992 N N . ARG A 1 124 ? -4.788 10.112 16.480 1.00 91.56 124 ARG A N 1
ATOM 993 C CA . ARG A 1 124 ? -4.281 11.212 17.295 1.00 91.56 124 ARG A CA 1
ATOM 994 C C . ARG A 1 124 ? -5.274 11.502 18.416 1.00 91.56 124 ARG A C 1
ATOM 996 O O . ARG A 1 124 ? -6.476 11.495 18.222 1.00 91.56 124 ARG A O 1
ATOM 1003 N N . GLN A 1 125 ? -4.788 11.704 19.629 1.00 86.69 125 GLN A N 1
ATOM 1004 C CA . GLN A 1 125 ? -5.613 12.116 20.761 1.00 86.69 125 GLN A CA 1
ATOM 1005 C C . GLN A 1 125 ? -5.010 13.396 21.301 1.00 86.69 125 GLN A C 1
ATOM 1007 O O . GLN A 1 125 ? -3.960 13.355 21.949 1.00 86.69 125 GLN A O 1
ATOM 1012 N N . ARG A 1 126 ? -5.637 14.526 20.978 1.00 81.12 126 ARG A N 1
ATOM 1013 C CA . ARG A 1 126 ? -5.201 15.838 21.456 1.00 81.12 126 ARG A CA 1
ATOM 1014 C C . ARG A 1 126 ? -5.372 15.891 22.974 1.00 81.12 126 ARG A C 1
ATOM 1016 O O . ARG A 1 126 ? -6.425 15.532 23.492 1.00 81.12 126 ARG A O 1
ATOM 1023 N N . LYS A 1 127 ? -4.303 16.261 23.676 1.00 80.12 127 LYS A N 1
ATOM 1024 C CA . LYS A 1 127 ? -4.320 16.574 25.114 1.00 80.12 127 LYS A CA 1
ATOM 1025 C C . LYS A 1 127 ? -4.397 18.081 25.315 1.00 80.12 127 LYS A C 1
ATOM 1027 O O . LYS A 1 127 ? -5.156 18.545 26.151 1.00 80.12 127 LYS A O 1
ATOM 1032 N N . THR A 1 128 ? -3.604 18.801 24.534 1.00 78.50 128 THR A N 1
ATOM 1033 C CA . THR A 1 128 ? -3.573 20.259 24.416 1.00 78.50 128 THR A CA 1
ATOM 1034 C C . THR A 1 128 ? -3.327 20.601 22.948 1.00 78.50 128 THR A C 1
ATOM 1036 O O . THR A 1 128 ? -3.129 19.694 22.129 1.00 78.50 128 THR A O 1
ATOM 1039 N N . ASP A 1 129 ? -3.274 21.887 22.616 1.00 77.62 129 ASP A N 1
ATOM 1040 C CA . ASP A 1 129 ? -2.960 22.341 21.256 1.00 77.62 129 ASP A CA 1
ATOM 1041 C C . ASP A 1 129 ? -1.563 21.893 20.788 1.00 77.62 129 ASP A C 1
ATOM 1043 O O . ASP A 1 129 ? -1.349 21.646 19.603 1.00 77.62 129 ASP A O 1
ATOM 1047 N N . PHE A 1 130 ? -0.639 21.665 21.728 1.00 77.62 130 PHE A N 1
ATOM 1048 C CA . PHE A 1 130 ? 0.770 21.344 21.453 1.00 77.62 130 PHE A CA 1
ATOM 1049 C C . PHE A 1 130 ? 1.171 19.906 21.807 1.00 77.62 130 PHE A C 1
ATOM 1051 O O . PHE A 1 130 ? 2.301 19.483 21.552 1.00 77.62 130 PHE A O 1
ATOM 1058 N N . ALA A 1 131 ? 0.267 19.132 22.414 1.00 79.69 131 ALA A N 1
ATOM 1059 C CA . ALA A 1 131 ? 0.552 17.773 22.852 1.00 79.69 131 ALA A CA 1
ATOM 1060 C C . ALA A 1 131 ? -0.540 16.800 22.417 1.00 79.69 131 ALA A C 1
ATOM 1062 O O . ALA A 1 131 ? -1.729 16.981 22.685 1.00 79.69 131 ALA A O 1
ATOM 1063 N N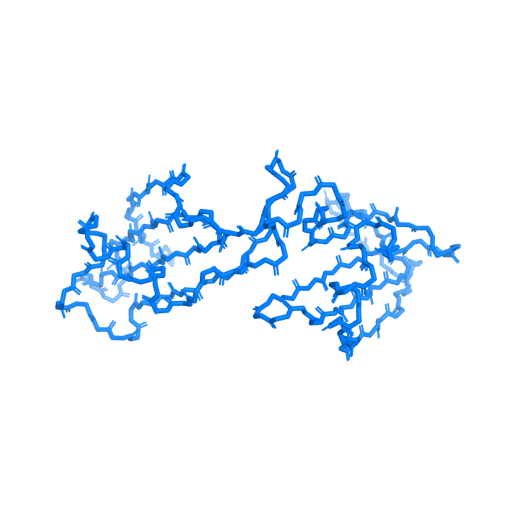 . SER A 1 132 ? -0.119 15.690 21.814 1.00 83.88 132 SER A N 1
ATOM 1064 C CA . SER A 1 132 ? -1.024 14.605 21.447 1.00 83.88 132 SER A CA 1
ATOM 1065 C C . SER A 1 132 ? -0.443 13.240 21.789 1.00 83.88 132 SER A C 1
ATOM 1067 O O . SER A 1 132 ? 0.757 13.000 21.676 1.00 83.88 132 SER A O 1
ATOM 1069 N N . ASN A 1 133 ? -1.308 12.315 22.194 1.00 88.38 133 ASN A N 1
ATOM 1070 C CA . ASN A 1 133 ? -0.959 10.902 22.189 1.00 88.38 133 ASN A CA 1
ATOM 1071 C C . ASN A 1 133 ? -1.267 10.351 20.799 1.00 88.38 133 ASN A C 1
ATOM 1073 O O . ASN A 1 133 ? -2.392 10.487 20.321 1.00 88.38 133 ASN A O 1
ATOM 1077 N N . VAL A 1 134 ? -0.308 9.674 20.184 1.00 91.44 134 VAL A N 1
ATOM 1078 C CA . VAL A 1 134 ? -0.512 8.995 18.907 1.00 91.44 134 VAL A CA 1
ATOM 1079 C C . VAL A 1 134 ? -0.522 7.494 19.146 1.00 91.44 134 VAL A C 1
ATOM 1081 O O . VAL A 1 134 ? 0.349 6.937 19.820 1.00 91.44 134 VAL A O 1
ATOM 1084 N N . ARG A 1 135 ? -1.534 6.825 18.598 1.00 94.38 135 ARG A N 1
ATOM 1085 C CA . ARG A 1 135 ? -1.602 5.365 18.533 1.00 94.38 135 ARG A CA 1
ATOM 1086 C C . ARG A 1 135 ? -1.572 4.955 17.078 1.00 94.38 135 ARG A C 1
ATOM 1088 O O . ARG A 1 135 ? -2.271 5.540 16.260 1.00 94.38 135 ARG A O 1
ATOM 1095 N N . LYS A 1 136 ? -0.771 3.946 16.773 1.00 95.94 136 LYS A N 1
ATOM 1096 C CA . LYS A 1 136 ? -0.578 3.441 15.421 1.00 95.94 136 LYS A CA 1
ATOM 1097 C C . LYS A 1 136 ? -0.748 1.932 15.427 1.00 95.94 136 LYS A C 1
ATOM 1099 O O . LYS A 1 136 ? -0.167 1.260 16.277 1.00 95.94 136 LYS A O 1
ATOM 1104 N N . ILE A 1 137 ? -1.494 1.407 14.467 1.00 97.19 137 ILE A N 1
ATOM 1105 C CA . ILE A 1 137 ? -1.518 -0.020 14.150 1.00 97.19 137 ILE A CA 1
ATOM 1106 C C . ILE A 1 137 ? -1.228 -0.197 12.666 1.00 97.19 137 ILE A C 1
ATOM 1108 O O . ILE A 1 137 ? -1.718 0.561 11.834 1.00 97.19 137 ILE A O 1
ATOM 1112 N N . ILE A 1 138 ? -0.363 -1.156 12.365 1.00 97.88 138 ILE A N 1
ATOM 1113 C CA . ILE A 1 138 ? 0.054 -1.518 11.019 1.00 97.88 138 ILE A CA 1
ATOM 1114 C C . ILE A 1 138 ? -0.472 -2.922 10.767 1.00 97.88 138 ILE A C 1
ATOM 1116 O O . ILE A 1 138 ? -0.186 -3.835 11.546 1.00 97.88 138 ILE A O 1
ATOM 1120 N N . LEU A 1 139 ? -1.243 -3.069 9.699 1.00 97.88 139 LEU A N 1
ATOM 1121 C CA . LEU A 1 139 ? -1.875 -4.311 9.285 1.00 97.88 139 LEU A CA 1
ATOM 1122 C C . LEU A 1 139 ? -1.347 -4.717 7.913 1.00 97.88 139 LEU A C 1
ATOM 1124 O O . LEU A 1 139 ? -1.090 -3.851 7.077 1.00 97.88 139 LEU A O 1
ATOM 1128 N N . ASN A 1 140 ? -1.232 -6.014 7.663 1.00 97.44 140 ASN A N 1
ATOM 1129 C CA . ASN A 1 140 ? -1.076 -6.537 6.315 1.00 97.44 140 ASN A CA 1
ATOM 1130 C C . ASN A 1 140 ? -2.362 -6.219 5.538 1.00 97.44 140 ASN A C 1
ATOM 1132 O O . ASN A 1 140 ? -3.456 -6.568 5.983 1.00 97.44 140 ASN A O 1
ATOM 1136 N N . ALA A 1 141 ? -2.252 -5.511 4.414 1.00 97.19 141 ALA A N 1
ATOM 1137 C CA . ALA A 1 141 ? -3.422 -5.071 3.662 1.00 97.19 141 ALA A CA 1
ATOM 1138 C C . ALA A 1 141 ? -4.101 -6.207 2.889 1.00 97.19 141 ALA A C 1
ATOM 1140 O O . ALA A 1 141 ? -5.248 -6.047 2.495 1.00 97.19 141 ALA A O 1
ATOM 1141 N N . HIS A 1 142 ? -3.437 -7.349 2.719 1.00 95.75 142 HIS A N 1
ATOM 1142 C CA . HIS A 1 142 ? -3.984 -8.512 2.018 1.00 95.75 142 HIS A CA 1
ATOM 1143 C C . HIS A 1 142 ? -4.757 -9.439 2.962 1.00 95.75 142 HIS A C 1
ATOM 1145 O O . HIS A 1 142 ? -5.774 -10.008 2.581 1.00 95.75 142 HIS A O 1
ATOM 1151 N N . THR A 1 143 ? -4.307 -9.560 4.216 1.00 95.25 143 THR A N 1
ATOM 1152 C CA . THR A 1 143 ? -4.861 -10.529 5.182 1.00 95.25 143 THR A CA 1
ATOM 1153 C C . THR A 1 143 ? -5.571 -9.885 6.374 1.00 95.25 143 THR A C 1
ATOM 1155 O O . THR A 1 143 ? -6.345 -10.540 7.067 1.00 95.25 143 THR A O 1
ATOM 1158 N N . GLY A 1 144 ? -5.304 -8.609 6.662 1.00 95.25 144 GLY A N 1
ATOM 1159 C CA . GLY A 1 144 ? -5.753 -7.938 7.886 1.00 95.25 144 GLY A CA 1
ATOM 1160 C C . GLY A 1 144 ? -4.978 -8.325 9.148 1.00 95.25 144 GLY A C 1
ATOM 1161 O O . GLY A 1 144 ? -5.310 -7.846 10.237 1.00 95.25 144 GLY A O 1
ATOM 1162 N N . GLU A 1 145 ? -3.943 -9.157 9.019 1.00 96.75 145 GLU A N 1
ATOM 1163 C CA . GLU A 1 145 ? -3.062 -9.541 10.118 1.00 96.75 145 GLU A CA 1
ATOM 1164 C C . GLU A 1 145 ? -2.334 -8.325 10.703 1.00 96.75 145 GLU A C 1
ATOM 1166 O O . GLU A 1 145 ? -1.964 -7.390 9.993 1.00 96.75 145 GLU A O 1
ATOM 1171 N N . ILE A 1 146 ? -2.104 -8.330 12.015 1.00 97.00 146 ILE A N 1
ATOM 1172 C CA . ILE A 1 146 ? -1.410 -7.242 12.702 1.00 97.00 146 ILE A CA 1
ATOM 1173 C C . ILE A 1 146 ? 0.090 -7.440 12.574 1.00 97.00 146 ILE A C 1
ATOM 1175 O O . ILE A 1 146 ? 0.660 -8.311 13.216 1.00 97.00 146 ILE A O 1
ATOM 1179 N N . LEU A 1 147 ? 0.733 -6.544 11.836 1.00 95.62 147 LEU A N 1
ATOM 1180 C CA . LEU A 1 147 ? 2.186 -6.521 11.708 1.00 95.62 147 LEU A CA 1
ATOM 1181 C C . LEU A 1 147 ? 2.835 -5.800 12.889 1.00 95.62 147 LEU A C 1
ATOM 1183 O O . LEU A 1 147 ? 3.903 -6.180 13.361 1.00 95.62 147 LEU A O 1
ATOM 1187 N N . ARG A 1 148 ? 2.218 -4.708 13.368 1.00 94.06 148 ARG A N 1
ATOM 1188 C CA . ARG A 1 148 ? 2.780 -3.914 14.469 1.00 94.06 148 ARG A CA 1
ATOM 1189 C C . ARG A 1 148 ? 1.752 -3.024 15.148 1.00 94.06 148 ARG A C 1
ATOM 1191 O O . ARG A 1 148 ? 0.887 -2.455 14.494 1.00 94.06 148 ARG A O 1
ATOM 1198 N N . THR A 1 149 ? 1.929 -2.785 16.446 1.00 90.38 149 THR A N 1
ATOM 1199 C CA . THR A 1 149 ? 1.237 -1.711 17.180 1.00 90.38 149 THR A CA 1
ATOM 1200 C C . THR A 1 149 ? 2.261 -0.810 17.871 1.00 90.38 149 THR A C 1
ATOM 1202 O O . THR A 1 149 ? 3.272 -1.293 18.375 1.00 90.38 149 THR A O 1
ATOM 1205 N N . ARG A 1 150 ? 2.038 0.509 17.879 1.00 90.44 150 ARG A N 1
ATOM 1206 C CA . ARG A 1 150 ? 2.892 1.501 18.554 1.00 90.44 150 ARG A CA 1
ATOM 1207 C C . ARG A 1 150 ? 2.047 2.559 19.265 1.00 90.44 150 ARG A C 1
ATOM 1209 O O . ARG A 1 150 ? 0.973 2.937 18.796 1.00 90.44 150 ARG A O 1
ATOM 1216 N N . LYS A 1 151 ? 2.575 3.084 20.370 1.00 86.94 151 LYS A N 1
ATOM 1217 C CA . LYS A 1 151 ? 2.031 4.233 21.101 1.00 86.94 151 LYS A CA 1
ATOM 1218 C C . LYS A 1 151 ? 3.179 5.173 21.440 1.00 86.94 151 LYS A C 1
ATOM 1220 O O . LYS A 1 151 ? 4.197 4.712 21.941 1.00 86.94 151 LYS A O 1
ATOM 1225 N N . TYR A 1 152 ? 3.014 6.461 21.176 1.00 86.88 152 TYR A N 1
ATOM 1226 C CA . TYR A 1 152 ? 4.005 7.473 21.536 1.00 86.88 152 TYR A CA 1
ATOM 1227 C C . TYR A 1 152 ? 3.340 8.822 21.806 1.00 86.88 152 TYR A C 1
ATOM 1229 O O . TYR A 1 152 ? 2.218 9.083 21.366 1.00 86.88 152 TYR A O 1
ATOM 1237 N N . ASN A 1 153 ? 4.034 9.668 22.563 1.00 79.31 153 ASN A N 1
ATOM 1238 C CA . ASN A 1 153 ? 3.635 11.050 22.796 1.00 79.31 153 ASN A CA 1
ATOM 1239 C C . ASN A 1 153 ? 4.290 11.926 21.725 1.00 79.31 153 ASN A C 1
ATOM 1241 O O . ASN A 1 153 ? 5.468 11.758 21.425 1.00 79.31 153 ASN A O 1
ATOM 1245 N N . SER A 1 154 ? 3.533 12.852 21.154 1.00 75.50 154 SER A N 1
ATOM 1246 C CA . SER A 1 154 ? 4.021 13.858 20.216 1.00 75.50 154 SER A CA 1
ATOM 1247 C C . SER A 1 154 ? 3.871 15.227 20.874 1.00 75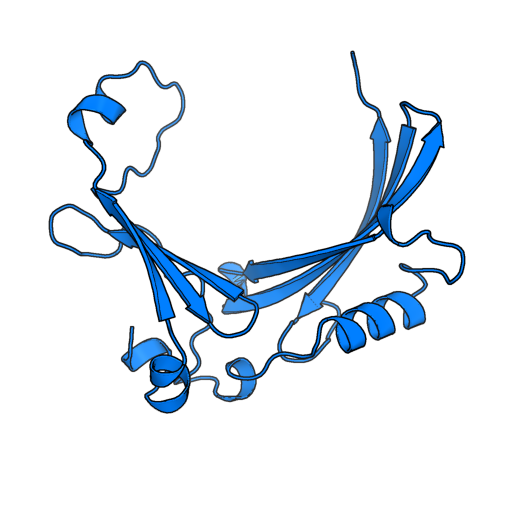.50 154 SER A C 1
ATOM 1249 O O . SER A 1 154 ? 2.774 15.577 21.317 1.00 75.50 154 SER A O 1
ATOM 1251 N N . ARG A 1 155 ? 4.981 15.966 20.959 1.00 68.00 155 ARG A N 1
ATOM 1252 C CA . ARG A 1 155 ? 5.044 17.383 21.334 1.00 68.00 155 ARG A CA 1
ATOM 1253 C C . ARG A 1 155 ? 5.622 18.152 20.150 1.00 68.00 155 ARG A C 1
ATOM 1255 O O . ARG A 1 155 ? 6.588 17.677 19.557 1.00 68.00 155 ARG A O 1
ATOM 1262 N N . SER A 1 156 ? 5.024 19.281 19.788 1.00 59.00 156 SER A N 1
ATOM 1263 C CA . SER A 1 156 ? 5.672 20.240 18.890 1.00 59.00 156 SER A CA 1
ATOM 1264 C C . SER A 1 156 ? 6.609 21.105 19.726 1.00 59.00 156 SER A C 1
ATOM 1266 O O . SER A 1 156 ? 6.135 21.808 20.618 1.00 59.00 156 SER A O 1
ATOM 1268 N N . ASN A 1 157 ? 7.911 21.031 19.464 1.00 49.66 157 ASN A N 1
ATOM 1269 C CA . ASN A 1 157 ? 8.850 22.025 19.970 1.00 49.66 157 ASN A CA 1
ATOM 1270 C C . ASN A 1 157 ? 8.807 23.193 18.981 1.00 49.66 157 ASN A C 1
ATOM 1272 O O . ASN A 1 157 ? 9.073 22.981 17.797 1.00 49.66 157 ASN A O 1
ATOM 1276 N N . PHE A 1 158 ? 8.389 24.360 19.458 1.00 44.31 158 PHE A N 1
ATOM 1277 C CA . PHE A 1 158 ? 8.670 25.633 18.806 1.00 44.31 158 PHE A CA 1
ATOM 1278 C C . PHE A 1 158 ? 9.922 26.214 19.453 1.00 44.31 158 PHE A C 1
ATOM 1280 O O . PHE A 1 158 ? 10.063 26.015 20.684 1.00 44.31 158 PHE A O 1
#

Mean predicted aligned error: 6.43 Å

Sequence (158 aa):
MKDRLGEAAYSQIRFLEGRAVDIDSVLSQPNDIKWNVCSYYLCFAFQDAIAQVGLDKWGQPVNDLTLPEISRHPERGHLISRSAALQVARRKKVLRKSNRPEDIRAELSYSSELGVLRWIIIVRQRKTDFASNVRKIILNAHTGEILRTRKYNSRSNF

Secondary structure (DSSP, 8-state):
-HHHH-HHHHTT-EEEEEEE--HHHHHHS--SS-----SEEEEEEETTEEEEEEE-TTS-BSS--SS--TTT-GGGG----HHHHHHHHHHTTSS-TTS-GGGEEEEEEEETTTTEEEEEEEEEEESSSSEEEEEEEEEETTT--EEEEEEEEEE---

Organism: NCBI:txid1411122

Nearest PDB structures (foldseek):
  2ret-assembly1_C  TM=5.092E-01  e=6.134E-01  Vibrio vulnificus
  4ord-assembly1_A  TM=6.868E-01  e=3.468E+00  Danio rerio
  2h4u-assembly1_A  TM=3.492E-01  e=5.485E-01  Homo sapiens
  3ir3-assembly1_B  TM=4.724E-01  e=4.101E+00  Homo sapiens
  3ir3-assembly1_A  TM=4.954E-01  e=5.129E+00  Homo sapiens

Solvent-accessible surface area (backbone atoms only — not comparable to full-atom values): 9058 Å² total; per-residue (Å²): 110,51,78,42,29,25,69,80,53,40,75,56,51,39,85,71,52,74,43,82,43,67,56,68,66,60,68,69,46,96,61,99,64,91,72,89,79,43,31,30,42,40,35,30,36,44,85,94,38,76,30,41,36,27,15,36,91,85,68,47,71,72,43,74,58,47,65,47,53,16,52,88,35,61,68,64,70,44,67,59,50,72,68,55,54,51,49,53,35,38,78,69,64,65,44,57,91,84,59,55,73,92,37,52,47,76,43,75,45,65,33,82,95,73,48,37,47,26,37,38,41,37,34,54,41,77,76,49,100,56,34,30,43,38,31,38,40,33,22,35,24,50,78,63,48,78,74,45,76,51,73,49,80,46,67,70,84,127

Foldseek 3Di:
DCQQAPDVQVVQKDWDDKDADPVVVVVPDPDPDDDLDARMKTWIDGPPDIWIFGHHPVRHTSDDTLAARCNVPVLLSDFDDPVLLVVLCVVVVLDDPPQDPVQWDWDWGGDPPVSFIKTKIWGWADPDPFKTKIWIWIAGGSPRHTPDIDIDIGGDDD

pLDDT: mean 88.5, std 9.33, range [44.31, 97.88]

Radius of gyration: 18.92 Å; Cα contacts (8 Å, |Δi|>4): 291; chains: 1; bounding box: 41×41×45 Å